Protein AF-A0A328YR94-F1 (afdb_monomer_lite)

Secondary structure (DSSP, 8-state):
--S-PPPTT-------PPPPHHHHHHHHHHHHHHHHHHHHHHHHHHHHTTSSS--

Foldseek 3Di:
DDDDDDDPDDDDDDPPDDDDPVRVVVVVVVVVVVVVVVVVVVVVVVVVVVPPPDD

Organism: NCBI:txid1101402

Sequence (55 aa):
MGLIKEPLNIDFVVENRPLTKEEEKQISEYIISQKKKRESKNNTNSRISKTKQKV

Structure (mmCIF, N/CA/C/O backbone):
data_AF-A0A328YR94-F1
#
_entry.id   AF-A0A328YR94-F1
#
loop_
_atom_site.group_PDB
_atom_site.id
_atom_site.type_symbol
_atom_site.label_atom_id
_atom_site.label_alt_id
_atom_site.label_comp_id
_atom_site.label_asym_id
_atom_site.label_entity_id
_atom_site.label_seq_id
_atom_site.pdbx_PDB_ins_code
_atom_site.Cartn_x
_atom_site.Cartn_y
_atom_site.Cartn_z
_atom_site.occupancy
_atom_site.B_iso_or_equiv
_atom_site.auth_seq_id
_atom_site.auth_comp_id
_atom_site.auth_asym_id
_atom_site.auth_atom_id
_atom_site.pdbx_PDB_model_num
ATOM 1 N N . MET A 1 1 ? -4.225 -25.370 -24.033 1.00 51.59 1 MET A N 1
ATOM 2 C CA . MET A 1 1 ? -3.168 -24.606 -23.334 1.00 51.59 1 MET A CA 1
ATOM 3 C C . MET A 1 1 ? -2.126 -24.129 -24.340 1.00 51.59 1 MET A C 1
ATOM 5 O O . MET A 1 1 ? -0.972 -24.526 -24.285 1.00 51.59 1 MET A O 1
ATOM 9 N N . GLY A 1 2 ? -2.553 -23.327 -25.312 1.00 67.75 2 GLY A N 1
ATOM 10 C CA . GLY A 1 2 ? -1.670 -22.703 -26.289 1.00 67.75 2 GLY A CA 1
ATOM 11 C C . GLY A 1 2 ? -1.903 -21.207 -26.213 1.00 67.75 2 GLY A C 1
ATOM 12 O O . GLY A 1 2 ? -3.063 -20.814 -26.235 1.00 67.75 2 GLY A O 1
ATOM 13 N N . LEU A 1 3 ? -0.830 -20.431 -26.035 1.00 66.69 3 LEU A N 1
ATOM 14 C CA . LEU A 1 3 ? -0.570 -19.177 -26.762 1.00 66.69 3 LEU A CA 1
ATOM 15 C C . LEU A 1 3 ? 0.561 -18.322 -26.180 1.00 66.69 3 LEU A C 1
ATOM 17 O O . LEU A 1 3 ? 0.962 -17.397 -26.868 1.00 66.69 3 LEU A O 1
ATOM 21 N N . ILE A 1 4 ? 1.148 -18.619 -25.013 1.00 67.00 4 ILE A N 1
ATOM 22 C CA . ILE A 1 4 ? 2.364 -17.912 -24.563 1.00 67.00 4 ILE A CA 1
ATOM 23 C C . ILE A 1 4 ? 3.253 -18.885 -23.779 1.00 67.00 4 ILE A C 1
ATOM 25 O O . ILE A 1 4 ? 2.883 -19.333 -22.698 1.00 67.00 4 ILE A O 1
ATOM 29 N N . LYS A 1 5 ? 4.401 -19.257 -24.356 1.00 71.19 5 LYS A N 1
ATOM 30 C CA . LYS A 1 5 ? 5.499 -19.894 -23.616 1.00 71.19 5 LYS A CA 1
ATOM 31 C C . LYS A 1 5 ? 6.354 -18.772 -23.038 1.00 71.19 5 LYS A C 1
ATOM 33 O O . LYS A 1 5 ? 6.723 -17.868 -23.786 1.00 71.19 5 LYS A O 1
ATOM 38 N N . GLU A 1 6 ? 6.657 -18.831 -21.745 1.00 71.12 6 GLU A N 1
ATOM 39 C CA . GLU A 1 6 ? 7.669 -17.949 -21.167 1.00 71.12 6 GLU A CA 1
ATOM 40 C C . GLU A 1 6 ? 8.997 -18.167 -21.914 1.00 71.12 6 GLU A C 1
ATOM 42 O O . GLU A 1 6 ? 9.351 -19.310 -22.236 1.00 71.12 6 GLU A O 1
ATOM 47 N N . PRO A 1 7 ? 9.701 -17.092 -22.286 1.00 79.25 7 PRO A N 1
ATOM 48 C CA . PRO A 1 7 ? 10.938 -17.203 -23.037 1.00 79.25 7 PRO A CA 1
ATOM 49 C C . PRO A 1 7 ? 12.016 -17.832 -22.147 1.00 79.25 7 PRO A C 1
ATOM 51 O O . PRO A 1 7 ? 12.310 -17.329 -21.069 1.00 79.25 7 PRO A O 1
ATOM 54 N N . LEU A 1 8 ? 12.596 -18.946 -22.613 1.00 74.38 8 LEU A N 1
ATOM 55 C CA . LEU A 1 8 ? 13.432 -19.846 -21.803 1.00 74.38 8 LEU A CA 1
ATOM 56 C C . LEU A 1 8 ? 14.649 -19.184 -21.132 1.00 74.38 8 LEU A C 1
ATOM 58 O O . LEU A 1 8 ? 15.155 -19.738 -20.166 1.00 74.38 8 LEU A O 1
ATOM 62 N N . ASN A 1 9 ? 15.105 -18.034 -21.635 1.00 72.44 9 ASN A N 1
ATOM 63 C CA . ASN A 1 9 ? 16.335 -17.367 -21.206 1.00 72.44 9 ASN A CA 1
ATOM 64 C C . ASN A 1 9 ? 16.133 -15.847 -21.035 1.00 72.44 9 ASN A C 1
ATOM 66 O O . ASN A 1 9 ? 16.939 -15.065 -21.540 1.00 72.44 9 ASN A O 1
ATOM 70 N N . ILE A 1 10 ? 15.029 -15.405 -20.422 1.00 75.94 10 ILE A N 1
ATOM 71 C CA . ILE A 1 10 ? 14.851 -13.988 -20.064 1.00 75.94 10 ILE A CA 1
ATOM 72 C C . ILE A 1 10 ? 14.814 -13.846 -18.551 1.00 75.94 10 ILE A C 1
ATOM 74 O O . ILE A 1 10 ? 13.903 -14.344 -17.894 1.00 75.94 10 ILE A O 1
ATOM 78 N N . 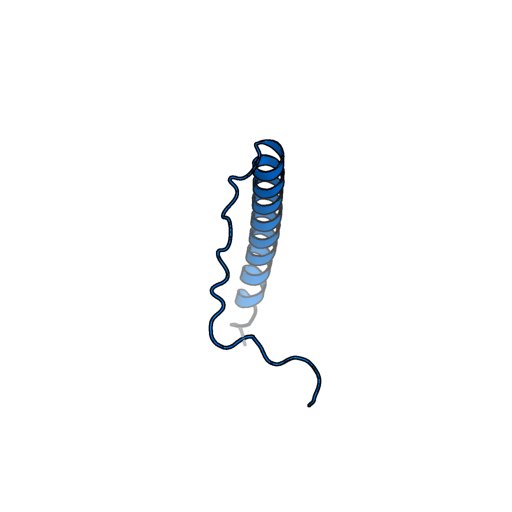ASP A 1 11 ? 15.779 -13.095 -18.033 1.00 78.19 11 ASP A N 1
ATOM 79 C CA . ASP A 1 11 ? 15.807 -12.671 -16.643 1.00 78.19 11 ASP A CA 1
ATOM 80 C C . ASP A 1 11 ? 15.070 -11.335 -16.511 1.00 78.19 11 ASP A C 1
ATOM 82 O O . ASP A 1 11 ? 15.437 -10.329 -17.123 1.00 78.19 11 ASP A O 1
ATOM 86 N N . PHE A 1 12 ? 14.010 -11.311 -15.706 1.00 76.19 12 PHE A N 1
ATOM 87 C CA . PHE A 1 12 ? 13.330 -10.069 -15.354 1.00 76.19 12 PHE A CA 1
ATOM 88 C C . PHE A 1 12 ? 14.099 -9.377 -14.230 1.00 76.19 12 PHE A C 1
ATOM 90 O O . PHE A 1 12 ? 14.130 -9.855 -13.096 1.00 76.19 12 PHE A O 1
ATOM 97 N N . VAL A 1 13 ? 14.691 -8.222 -14.527 1.00 77.06 13 VAL A N 1
ATOM 98 C CA . VAL A 1 13 ? 15.251 -7.346 -13.496 1.00 77.06 13 VAL A CA 1
ATOM 99 C C . VAL A 1 13 ? 14.125 -6.469 -12.972 1.00 77.06 13 VAL A C 1
ATOM 101 O O . VAL A 1 13 ? 13.628 -5.585 -13.668 1.00 77.06 13 VAL A O 1
ATOM 104 N N . VAL A 1 14 ? 13.695 -6.732 -11.740 1.00 79.31 14 VAL A N 1
ATOM 105 C CA . VAL A 1 14 ?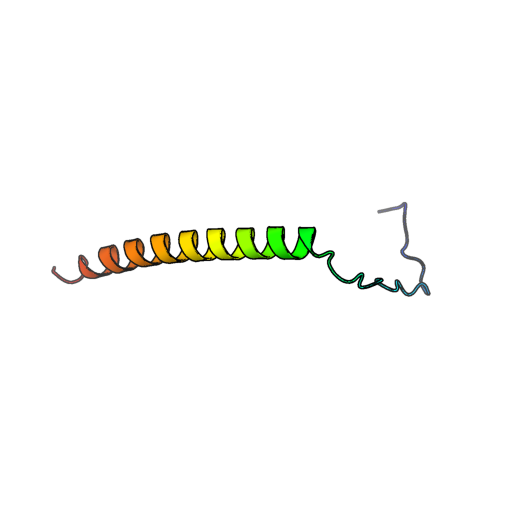 12.751 -5.850 -11.055 1.00 79.31 14 VAL A CA 1
ATOM 106 C C . VAL A 1 14 ? 13.522 -4.621 -10.593 1.00 79.31 14 VAL A C 1
ATOM 108 O O . VAL A 1 14 ? 14.338 -4.691 -9.674 1.00 79.31 14 VAL A O 1
ATOM 111 N N . GLU A 1 15 ? 13.278 -3.487 -11.245 1.00 78.69 15 GLU A N 1
ATOM 112 C CA . GLU A 1 15 ? 13.790 -2.208 -10.772 1.00 78.69 15 GLU A CA 1
ATOM 113 C C . GLU A 1 15 ? 13.093 -1.840 -9.460 1.00 78.69 15 GLU A C 1
ATOM 115 O O . GLU A 1 15 ? 11.939 -1.403 -9.429 1.00 78.6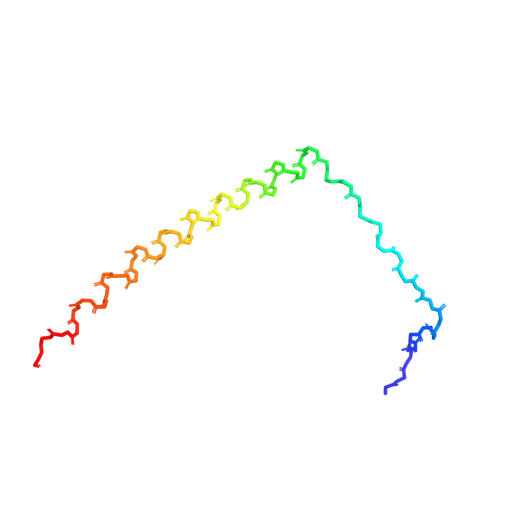9 15 GLU A O 1
ATOM 120 N N . ASN A 1 16 ? 13.809 -2.013 -8.351 1.00 81.88 16 ASN A N 1
ATOM 121 C CA . ASN A 1 16 ? 13.359 -1.550 -7.046 1.00 81.88 16 ASN A CA 1
ATOM 122 C C . ASN A 1 16 ? 13.468 -0.023 -6.999 1.00 81.88 16 ASN A C 1
ATOM 124 O O . ASN A 1 16 ? 14.456 0.521 -6.500 1.00 81.88 16 ASN A O 1
ATOM 128 N N . ARG A 1 17 ? 12.466 0.685 -7.534 1.00 84.94 17 ARG A N 1
ATOM 129 C CA . ARG A 1 17 ? 12.427 2.143 -7.403 1.00 84.94 17 ARG A CA 1
ATOM 130 C C . ARG A 1 17 ? 12.302 2.515 -5.919 1.00 84.94 17 ARG A C 1
ATOM 132 O O . ARG A 1 17 ? 11.477 1.918 -5.219 1.00 84.94 17 ARG A O 1
ATOM 139 N N . PRO A 1 18 ? 13.072 3.498 -5.423 1.00 87.94 18 PRO A N 1
ATOM 140 C CA . PRO A 1 18 ? 12.839 4.031 -4.091 1.00 87.94 18 PRO A CA 1
ATOM 141 C C . PRO A 1 18 ? 11.452 4.679 -4.035 1.00 87.94 18 PRO A C 1
ATOM 143 O O . PRO A 1 18 ? 10.994 5.279 -5.010 1.00 87.94 18 PRO A O 1
ATOM 146 N N . LEU A 1 19 ? 10.783 4.556 -2.889 1.00 87.38 19 LEU A N 1
ATOM 147 C CA . LEU A 1 19 ? 9.504 5.223 -2.664 1.00 87.38 19 LEU A CA 1
ATOM 148 C C . LEU A 1 19 ? 9.702 6.740 -2.684 1.00 87.38 19 LEU A C 1
ATOM 150 O O . LEU A 1 19 ? 10.668 7.268 -2.127 1.00 87.38 19 LEU A O 1
ATOM 154 N N . THR A 1 20 ? 8.767 7.451 -3.305 1.00 93.06 20 THR A N 1
ATOM 155 C CA . THR A 1 20 ? 8.695 8.906 -3.161 1.00 93.06 20 THR A CA 1
ATOM 156 C C . THR A 1 20 ? 8.220 9.269 -1.751 1.00 93.06 20 THR A C 1
ATOM 158 O O . THR A 1 20 ? 7.534 8.491 -1.085 1.00 93.06 20 THR A O 1
ATOM 161 N N . LYS A 1 21 ? 8.538 10.484 -1.282 1.00 94.06 21 LYS A N 1
ATOM 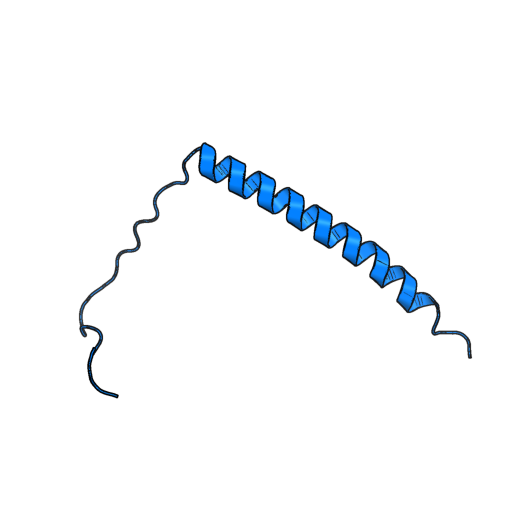162 C CA . LYS A 1 21 ? 8.122 10.957 0.055 1.00 94.06 21 LYS A CA 1
ATOM 163 C C . LYS A 1 21 ? 6.599 10.969 0.242 1.00 94.06 21 LYS A C 1
ATOM 165 O O . LYS A 1 21 ? 6.118 10.907 1.370 1.00 94.06 21 LYS A O 1
ATOM 170 N N . GLU A 1 22 ? 5.841 11.103 -0.843 1.00 94.19 22 GLU A N 1
ATOM 171 C CA . GLU A 1 22 ? 4.376 11.079 -0.822 1.00 94.19 22 GLU A CA 1
ATOM 172 C C . GLU A 1 22 ? 3.851 9.653 -0.635 1.00 94.19 22 GLU A C 1
ATOM 174 O O . GLU A 1 22 ? 3.030 9.413 0.250 1.00 94.19 22 GLU A O 1
ATOM 179 N N . GLU A 1 23 ? 4.385 8.697 -1.397 1.00 91.81 23 GLU A N 1
ATOM 180 C CA . GLU A 1 23 ? 4.045 7.275 -1.273 1.00 91.81 23 GLU A CA 1
ATOM 181 C C . GLU A 1 23 ? 4.422 6.725 0.105 1.00 91.81 23 GLU A C 1
ATOM 183 O O . GLU A 1 23 ? 3.640 6.006 0.726 1.00 91.81 23 GLU A O 1
ATOM 188 N N . GLU A 1 24 ? 5.589 7.109 0.627 1.00 93.25 24 GLU A N 1
ATOM 189 C CA . GLU A 1 24 ? 6.037 6.723 1.966 1.00 93.25 24 GLU A CA 1
ATOM 190 C C . GLU A 1 24 ? 5.036 7.168 3.046 1.00 93.25 24 GLU A C 1
ATOM 192 O O . GLU A 1 24 ? 4.650 6.375 3.911 1.00 93.25 24 GLU A O 1
ATOM 197 N N . LYS A 1 25 ? 4.555 8.417 2.966 1.00 96.12 25 LYS A N 1
ATOM 198 C CA . LYS A 1 25 ? 3.543 8.944 3.892 1.00 96.12 25 LYS A CA 1
ATOM 199 C C . LYS A 1 25 ? 2.226 8.184 3.783 1.00 96.12 25 LYS A C 1
ATOM 201 O O . LYS A 1 25 ? 1.698 7.754 4.806 1.00 96.12 25 LYS A O 1
ATOM 206 N N . GLN A 1 26 ? 1.732 7.962 2.565 1.00 96.06 26 GLN A N 1
ATOM 207 C CA . GLN A 1 26 ? 0.483 7.230 2.334 1.00 96.06 26 GLN A CA 1
ATOM 208 C C . GLN A 1 26 ? 0.544 5.803 2.894 1.00 96.06 26 GLN A C 1
ATOM 210 O O . GLN A 1 26 ? -0.386 5.348 3.566 1.00 96.06 26 GLN A O 1
ATOM 215 N N . ILE A 1 27 ? 1.659 5.103 2.669 1.00 95.31 27 ILE A N 1
ATOM 216 C CA . ILE A 1 27 ? 1.883 3.753 3.196 1.00 95.31 27 ILE A CA 1
ATOM 217 C C . ILE A 1 27 ? 1.931 3.780 4.728 1.00 95.31 27 ILE A C 1
ATOM 219 O O . ILE A 1 27 ? 1.296 2.946 5.380 1.00 95.31 27 ILE A O 1
ATOM 223 N N . SER A 1 28 ? 2.638 4.748 5.313 1.00 96.12 28 SER A N 1
ATOM 224 C CA . SER A 1 28 ? 2.739 4.909 6.766 1.00 96.12 28 SER A CA 1
ATOM 225 C C . SER A 1 28 ? 1.367 5.127 7.416 1.00 96.12 28 SER A C 1
ATOM 227 O O . SER A 1 28 ? 0.980 4.389 8.329 1.00 96.12 28 SER A O 1
ATOM 229 N N . GLU A 1 29 ? 0.574 6.065 6.891 1.00 97.12 29 GLU A N 1
ATOM 230 C CA . GLU A 1 29 ? -0.786 6.351 7.363 1.00 97.12 29 GLU A CA 1
ATOM 231 C C . GLU A 1 29 ? -1.697 5.124 7.254 1.00 97.12 29 GLU A C 1
ATOM 233 O O . GLU A 1 29 ? -2.424 4.779 8.199 1.00 97.12 29 GLU A O 1
ATOM 238 N N . TYR A 1 30 ? -1.612 4.403 6.133 1.00 96.94 30 TYR A N 1
ATOM 239 C CA . TYR A 1 30 ? -2.359 3.171 5.935 1.00 96.94 30 TYR A CA 1
ATOM 240 C C . TYR A 1 30 ? -2.003 2.125 6.997 1.00 96.94 30 TYR A C 1
ATOM 242 O O . TYR A 1 30 ? -2.905 1.592 7.653 1.00 96.94 30 TYR A O 1
ATOM 250 N N . ILE A 1 31 ? -0.713 1.869 7.235 1.00 96.81 31 ILE A N 1
ATOM 251 C CA . ILE A 1 31 ? -0.248 0.896 8.233 1.00 96.81 31 ILE A CA 1
ATOM 252 C C . ILE A 1 31 ? -0.757 1.259 9.629 1.00 96.81 31 ILE A C 1
ATOM 254 O O . ILE A 1 31 ? -1.284 0.388 10.327 1.00 96.81 31 ILE A O 1
ATOM 258 N N . ILE A 1 32 ? -0.647 2.527 10.033 1.00 96.62 32 ILE A N 1
ATOM 259 C CA . ILE A 1 32 ? -1.131 3.001 11.338 1.00 96.62 32 ILE A CA 1
ATOM 260 C C . ILE A 1 32 ? -2.637 2.740 11.473 1.00 96.62 32 ILE A C 1
ATOM 262 O O . ILE A 1 32 ? -3.085 2.168 12.472 1.00 96.62 32 ILE A O 1
ATOM 266 N N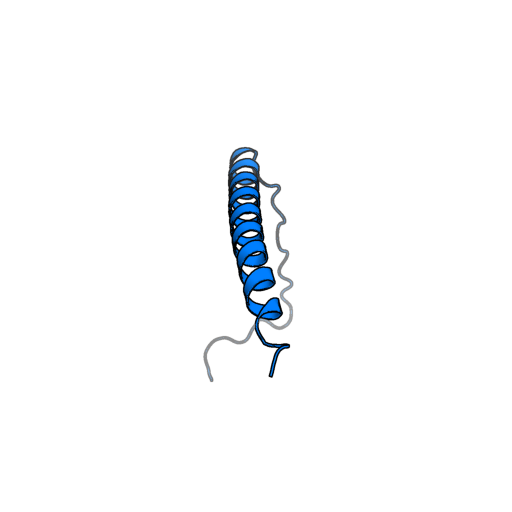 . SER A 1 33 ? -3.422 3.078 10.444 1.00 94.69 33 SER A N 1
ATOM 267 C CA . SER A 1 33 ? -4.874 2.870 10.457 1.00 94.69 33 SER A CA 1
ATOM 268 C C . SER A 1 33 ? -5.251 1.389 10.599 1.00 94.69 33 SER A C 1
ATOM 270 O O . SER A 1 33 ? -6.165 1.041 11.351 1.00 94.69 33 SER A O 1
ATOM 272 N N . GLN A 1 34 ? -4.531 0.495 9.915 1.00 94.62 34 GLN A N 1
ATOM 273 C CA . GLN A 1 34 ? -4.803 -0.940 9.939 1.00 94.62 34 GLN A CA 1
ATOM 274 C C . GLN A 1 34 ? -4.353 -1.582 11.250 1.00 94.62 34 GLN A C 1
ATOM 276 O O . GLN A 1 34 ? -5.066 -2.436 11.777 1.00 94.62 34 GLN A O 1
ATOM 281 N N . LYS A 1 35 ? -3.221 -1.148 11.819 1.00 93.38 35 LYS A N 1
ATOM 282 C CA . LYS A 1 35 ? -2.780 -1.572 13.156 1.00 93.38 35 LYS A CA 1
ATOM 283 C C . LYS A 1 35 ? -3.826 -1.213 14.210 1.00 93.38 35 LYS A C 1
ATOM 285 O O . LYS A 1 35 ? -4.305 -2.107 14.903 1.00 93.38 35 LYS A O 1
ATOM 290 N N . LYS A 1 36 ? -4.308 0.035 14.212 1.00 93.12 36 LYS A N 1
ATOM 291 C CA . LYS A 1 36 ? -5.383 0.489 15.110 1.00 93.12 36 LYS A CA 1
ATOM 292 C C . LYS A 1 36 ? -6.669 -0.335 14.955 1.00 93.12 36 LYS A C 1
ATOM 294 O O . LYS A 1 36 ? -7.292 -0.715 15.945 1.00 93.12 36 LYS A O 1
ATOM 299 N N . LYS A 1 37 ? -7.060 -0.664 13.716 1.00 91.44 37 LYS A N 1
ATOM 300 C CA . LYS A 1 37 ? -8.213 -1.545 13.430 1.00 91.44 37 LYS A CA 1
ATOM 301 C C . LYS A 1 37 ? -8.014 -2.981 13.928 1.00 91.44 37 LYS A C 1
ATOM 303 O O . LYS A 1 37 ? -8.991 -3.639 14.274 1.00 91.44 37 LYS A O 1
ATOM 308 N N . ARG A 1 38 ? -6.785 -3.504 13.918 1.00 88.81 38 ARG A N 1
ATOM 309 C CA . ARG A 1 38 ? -6.474 -4.849 14.434 1.00 88.81 38 ARG A CA 1
ATOM 310 C C . ARG A 1 38 ? -6.488 -4.874 15.961 1.00 88.81 38 ARG A C 1
ATOM 312 O O . ARG A 1 38 ? -7.068 -5.786 16.540 1.00 88.81 38 ARG A O 1
ATOM 319 N N . GLU A 1 39 ? -5.925 -3.857 16.605 1.00 86.12 39 GLU A N 1
ATOM 320 C CA . GLU A 1 39 ? -5.927 -3.720 18.067 1.00 86.12 39 GLU A CA 1
ATOM 321 C C . GLU A 1 39 ? -7.349 -3.662 18.636 1.00 86.12 39 GLU A C 1
ATOM 323 O O . GLU A 1 39 ? -7.663 -4.369 19.595 1.00 86.12 39 GLU A O 1
ATOM 328 N N . SER A 1 40 ? -8.248 -2.897 18.009 1.00 79.56 40 SER A N 1
ATOM 329 C CA . SER A 1 40 ? -9.643 -2.825 18.457 1.00 79.56 40 SER A CA 1
ATOM 330 C C . SER A 1 40 ? -10.381 -4.165 18.343 1.00 79.56 40 SER A C 1
ATOM 332 O O . SER A 1 40 ? -11.162 -4.499 19.231 1.00 79.56 40 SER A O 1
ATOM 334 N N . LYS A 1 41 ? -10.098 -4.968 17.307 1.00 78.06 41 LYS A N 1
ATOM 335 C CA . LYS A 1 41 ? -10.669 -6.318 17.129 1.00 78.06 41 LYS A CA 1
ATOM 336 C C . LYS A 1 41 ? -10.105 -7.345 18.116 1.00 78.06 41 LYS A C 1
ATOM 338 O O . LYS A 1 41 ? -10.829 -8.219 18.583 1.00 78.06 41 LYS A O 1
ATOM 343 N N . ASN A 1 42 ? -8.825 -7.249 18.462 1.00 69.31 42 ASN A N 1
ATOM 344 C CA . ASN A 1 42 ? -8.213 -8.167 19.427 1.00 69.31 42 ASN A CA 1
ATOM 345 C C . ASN A 1 42 ? -8.734 -7.927 20.855 1.00 69.31 42 ASN A C 1
ATOM 347 O O . ASN A 1 42 ? -8.904 -8.876 21.622 1.00 69.31 42 ASN A O 1
ATOM 351 N N . ASN A 1 43 ? -9.068 -6.678 21.191 1.00 60.62 43 ASN A N 1
ATOM 352 C CA . ASN A 1 43 ? -9.641 -6.320 22.490 1.00 60.62 43 ASN A CA 1
ATOM 353 C C . ASN A 1 43 ? -11.080 -6.826 22.704 1.00 60.62 43 ASN A C 1
ATOM 355 O O . ASN A 1 43 ? -11.507 -6.969 23.850 1.00 60.62 43 ASN A O 1
ATOM 359 N N . THR A 1 44 ? -11.839 -7.112 21.641 1.00 59.69 44 THR A N 1
ATOM 360 C CA . THR A 1 44 ? -13.209 -7.642 21.761 1.00 59.69 44 THR A CA 1
ATOM 361 C C . THR A 1 44 ? -13.243 -9.168 21.854 1.00 59.69 44 THR A C 1
ATOM 363 O O . THR A 1 44 ? -14.049 -9.712 22.608 1.00 59.69 44 THR A O 1
ATOM 366 N N . ASN A 1 45 ? -12.325 -9.868 21.180 1.00 57.12 45 ASN A N 1
ATOM 367 C CA . ASN A 1 45 ? -12.269 -11.335 21.203 1.00 57.12 45 ASN A CA 1
ATOM 368 C C . ASN A 1 45 ? -11.791 -11.916 22.545 1.00 57.12 45 ASN A C 1
ATOM 370 O O . ASN A 1 45 ? -12.211 -13.010 22.919 1.00 57.12 45 ASN A O 1
ATOM 374 N N . SER A 1 46 ? -10.978 -11.186 23.314 1.00 55.03 46 SER A N 1
ATOM 375 C CA . SER A 1 46 ? -10.506 -11.649 24.631 1.00 55.03 46 SER A CA 1
ATOM 376 C C . SER A 1 46 ? -11.578 -11.612 25.732 1.00 55.03 46 SER A C 1
ATOM 378 O O . SER A 1 46 ? -11.397 -12.228 26.783 1.00 55.03 46 SER A O 1
ATOM 380 N N . ARG A 1 47 ? -12.707 -10.918 25.513 1.00 53.72 47 ARG A N 1
ATOM 381 C CA . ARG A 1 47 ? -13.826 -10.870 26.475 1.00 53.72 47 ARG A CA 1
ATOM 382 C C . ARG A 1 47 ? -14.800 -12.037 26.328 1.00 53.72 47 ARG A C 1
ATOM 384 O O . ARG A 1 47 ? -15.439 -12.403 27.307 1.00 53.72 47 ARG A O 1
ATOM 391 N N . ILE A 1 48 ? -14.895 -12.637 25.142 1.00 55.72 48 ILE A N 1
ATOM 392 C CA . ILE A 1 48 ? -15.876 -13.695 24.839 1.00 55.72 48 ILE A CA 1
ATOM 393 C C . ILE A 1 48 ? -15.397 -15.074 25.331 1.00 55.72 48 ILE A C 1
ATOM 395 O O . ILE A 1 48 ? -16.209 -15.957 25.601 1.00 55.72 48 ILE A O 1
ATOM 399 N N . SER A 1 49 ? -14.087 -15.271 25.509 1.00 57.44 49 SER A N 1
ATOM 400 C CA . SER A 1 49 ? -13.520 -16.553 25.951 1.00 57.44 49 SER A CA 1
ATOM 401 C C . SER A 1 49 ? -13.616 -16.814 27.460 1.00 57.44 49 SER A C 1
ATOM 403 O O . SER A 1 49 ? -13.415 -17.951 27.878 1.00 57.44 49 SER A O 1
ATOM 405 N N . LYS A 1 50 ? -13.961 -15.817 28.291 1.00 55.97 50 LYS A N 1
ATOM 406 C CA . LYS A 1 50 ? -14.062 -15.995 29.756 1.00 55.97 50 LYS A CA 1
ATOM 407 C C . LYS A 1 50 ? -15.428 -16.493 30.244 1.00 55.97 50 LYS A C 1
ATOM 409 O O . LYS A 1 50 ? -15.552 -16.854 31.408 1.00 55.97 50 LYS A O 1
ATOM 414 N N . THR A 1 51 ? -16.445 -16.551 29.384 1.00 56.91 51 THR A N 1
ATOM 415 C CA . THR A 1 51 ? -17.830 -16.866 29.789 1.00 56.91 51 THR A CA 1
ATOM 416 C C . THR A 1 51 ? -18.236 -18.333 29.609 1.00 56.91 51 THR A C 1
ATOM 418 O O . THR A 1 51 ? -19.356 -18.684 29.959 1.00 56.91 51 THR A O 1
ATOM 421 N N . LYS A 1 52 ? -17.357 -19.208 29.092 1.00 53.25 52 LYS A N 1
ATOM 422 C CA . LYS A 1 52 ? -17.663 -20.638 28.849 1.00 53.25 52 LYS A CA 1
ATOM 423 C C . LYS A 1 52 ? -17.068 -21.624 29.869 1.00 53.25 52 LYS A C 1
ATOM 425 O O . LYS A 1 52 ? -17.139 -22.825 29.648 1.00 53.25 52 LYS A O 1
ATOM 430 N N . GLN A 1 53 ? -16.504 -21.149 30.979 1.00 59.69 53 GLN A N 1
ATOM 431 C CA . GLN A 1 53 ? -16.003 -21.998 32.074 1.00 59.69 53 GLN A CA 1
ATOM 432 C C . GLN A 1 53 ? -16.842 -21.794 33.343 1.00 59.69 53 GLN A C 1
ATOM 434 O O . GLN A 1 53 ? -16.346 -21.316 34.358 1.00 59.69 53 GLN A O 1
ATOM 439 N N . LYS A 1 54 ? -18.146 -22.075 33.275 1.00 43.09 54 LYS A N 1
ATOM 440 C CA . LYS A 1 54 ? -18.981 -22.273 34.469 1.00 43.09 54 LYS A CA 1
ATOM 441 C C . LYS A 1 54 ? -20.261 -23.022 34.084 1.00 43.09 54 LYS A C 1
ATOM 443 O O . LYS A 1 54 ? -21.308 -22.404 33.921 1.00 43.09 54 LYS A O 1
ATOM 448 N N . VAL A 1 55 ? -20.143 -24.332 33.876 1.00 41.03 55 VAL A N 1
ATOM 449 C CA . VAL A 1 55 ? -21.248 -25.305 33.954 1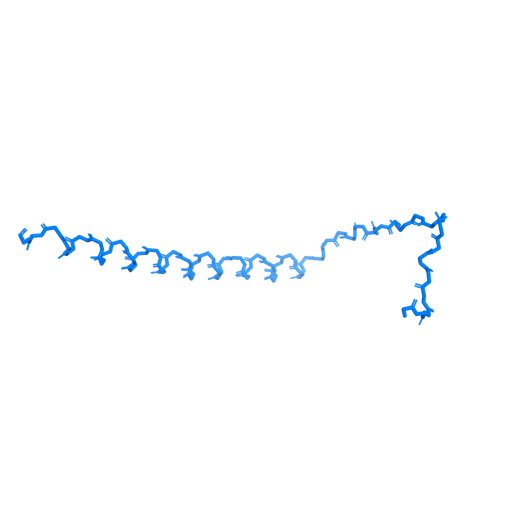.00 41.03 55 VAL A CA 1
ATOM 450 C C . VAL A 1 55 ? -20.702 -26.530 34.664 1.00 41.03 55 VAL A C 1
ATOM 452 O O . VAL A 1 55 ? -19.590 -26.949 34.270 1.00 41.03 55 VAL A O 1
#

Radius of gyration: 23.57 Å; chains: 1; bounding box: 38×36×61 Å

pLDDT: mean 77.18, std 16.14, range [41.03, 97.12]